Protein AF-A0A497C272-F1 (afdb_monomer)

Solvent-accessible surface area (backbone atoms only — not comparable to full-atom values): 6760 Å² total; per-residue (Å²): 134,62,70,46,80,50,65,71,47,82,34,41,34,37,39,77,69,32,31,31,40,34,39,40,58,94,59,72,53,67,97,68,68,99,84,73,95,78,59,74,63,34,32,37,28,30,71,36,45,88,55,68,90,48,46,68,42,73,46,70,54,84,58,72,78,33,35,34,14,37,29,86,91,28,81,42,61,43,96,43,89,65,44,26,57,58,18,33,36,34,39,72,52,95,68,37,44,27,41,27,58,62,75,28,88,77,43,42,23,50,71,87,41,65,59,70,82,125

Secondary structure (DSSP, 8-state):
--EEEE-SS-EEEEETTEEEEEE--S-------TT---SPPPEEEEEE-S-TTTTT-EEE--SSSEEEESSTTSSEE---TTS-SS-EEEEEETTEEEEEE-S-SS--EETTEE----

Mean predicted aligned error: 9.69 Å

pLDDT: mean 71.38, std 14.78, range [33.72, 89.69]

Radius of gyration: 13.91 Å; Cα contacts (8 Å, |Δi|>4): 269; chains: 1; bounding box: 40×27×31 Å

Nearest PDB structures (foldseek):
  8p5x-assembly1_G  TM=8.798E-01  e=1.677E-03  Corynebacterium glutamicum ATCC 13032
  7rj3-assembly3_C  TM=9.518E-01  e=8.331E-03  Mycobacterium tuberculosis
  6i2p-assembly1_D  TM=8.305E-01  e=3.843E-03  Mycobacterium tuberculosis H37Rv
  6i2r-assembly1_D  TM=9.444E-01  e=1.098E-02  Mycolicibacterium smegmatis MC2 155
  3poa-assembly1_A  TM=8.467E-01  e=3.506E-02  Mycobacterium tuberculosis

Sequence (118 aa):
MKHKYISNVITKMFFFGLSMKFWSGDQQFTASPPGESAGGIPVFQIIDCEDMSLLGHKFAVATFPFYLGRSQDNDIIFQELSVSRAHAKITCHENKIFIQDRGSKYGTLVNGEKLGSQ

Foldseek 3Di:
DDKDWDDQDFKWKDQPFWTKTKHQDPDQPDPDDPDDPDGQFTKIATCTHPPPVRHRDIDGRPDPFAWDFCAPPGPHHHVDPSTHNGAKTWGADPSIIIIDGPPRPRAMAMNNRGRDDD

Structure (mmCIF, N/CA/C/O backbone):
data_AF-A0A497C272-F1
#
_entry.id   AF-A0A497C272-F1
#
loop_
_atom_site.group_PDB
_atom_site.id
_atom_site.type_symbol
_atom_site.label_atom_id
_atom_site.label_alt_id
_atom_site.label_comp_id
_atom_site.label_asym_id
_atom_site.label_entity_id
_atom_site.label_seq_id
_atom_site.pdbx_PDB_ins_code
_atom_site.Cartn_x
_atom_site.Cartn_y
_atom_site.Cartn_z
_atom_site.occupancy
_atom_site.B_iso_or_equiv
_atom_site.auth_seq_id
_atom_site.auth_comp_id
_atom_site.auth_asym_id
_atom_site.auth_atom_id
_atom_site.pdbx_PDB_model_num
ATOM 1 N N . MET A 1 1 ? 3.628 -13.896 6.418 1.00 49.75 1 MET A N 1
ATOM 2 C CA . MET A 1 1 ? 3.218 -12.618 5.790 1.00 49.75 1 MET A CA 1
ATOM 3 C C . MET A 1 1 ? 2.980 -11.607 6.902 1.00 49.75 1 MET A C 1
ATOM 5 O O . MET A 1 1 ? 2.171 -11.897 7.773 1.00 49.75 1 MET A O 1
ATOM 9 N N . LYS A 1 2 ? 3.724 -10.493 6.946 1.00 57.97 2 LYS A N 1
ATOM 10 C CA . LYS A 1 2 ? 3.621 -9.493 8.027 1.00 57.97 2 LYS A CA 1
ATOM 11 C C . LYS A 1 2 ? 2.643 -8.388 7.613 1.00 57.97 2 LYS A C 1
ATOM 13 O O . LYS A 1 2 ? 2.712 -7.898 6.492 1.00 57.97 2 LYS A O 1
ATOM 18 N N . HIS A 1 3 ? 1.712 -8.032 8.493 1.00 65.19 3 HIS A N 1
ATOM 19 C CA . HIS A 1 3 ? 0.883 -6.829 8.371 1.00 65.19 3 HIS A CA 1
ATOM 20 C C . HIS A 1 3 ? 1.408 -5.749 9.322 1.00 65.19 3 HIS A C 1
ATOM 22 O O . HIS A 1 3 ? 1.953 -6.072 10.377 1.00 65.19 3 HIS A O 1
ATOM 28 N N . LYS A 1 4 ? 1.278 -4.472 8.959 1.00 65.50 4 LYS A N 1
ATOM 29 C CA . LYS A 1 4 ? 1.597 -3.352 9.855 1.00 65.50 4 LYS A CA 1
ATOM 30 C C . LYS A 1 4 ? 0.337 -2.540 10.092 1.00 65.50 4 LYS A C 1
ATOM 32 O O . LYS A 1 4 ? -0.385 -2.223 9.147 1.00 65.50 4 LYS A O 1
ATOM 37 N N . TYR A 1 5 ? 0.082 -2.248 11.364 1.00 67.44 5 TYR A N 1
ATOM 38 C CA . TYR A 1 5 ? -0.978 -1.336 11.763 1.00 67.44 5 TYR A CA 1
ATOM 39 C C . TYR A 1 5 ? -0.673 0.059 11.223 1.00 67.44 5 TYR A C 1
ATOM 41 O O . TYR A 1 5 ? 0.438 0.570 11.382 1.00 67.44 5 TYR A O 1
ATOM 49 N N . ILE A 1 6 ? -1.666 0.653 10.579 1.00 63.56 6 ILE A N 1
ATOM 50 C CA . ILE A 1 6 ? -1.653 2.037 10.142 1.00 63.56 6 ILE A CA 1
ATOM 51 C C . ILE A 1 6 ? -2.401 2.813 11.212 1.00 63.56 6 ILE A C 1
ATOM 53 O O . ILE A 1 6 ? -3.591 2.589 11.422 1.00 63.56 6 ILE A O 1
ATOM 57 N N . SER A 1 7 ? -1.693 3.689 11.921 1.00 53.34 7 SER A N 1
ATOM 58 C CA . SER A 1 7 ? -2.331 4.551 12.909 1.00 53.34 7 SER A CA 1
ATOM 59 C C . SER A 1 7 ? -3.394 5.432 12.248 1.00 53.34 7 SER A C 1
ATOM 61 O O . SER A 1 7 ? -3.297 5.764 11.067 1.00 53.34 7 SER A O 1
ATOM 63 N N . ASN A 1 8 ? -4.375 5.885 13.034 1.00 50.72 8 ASN A N 1
ATOM 64 C CA . ASN A 1 8 ? -5.389 6.869 12.622 1.00 50.72 8 ASN A CA 1
ATOM 65 C C . ASN A 1 8 ? -4.801 8.279 12.362 1.00 50.72 8 ASN A C 1
ATOM 67 O O . ASN A 1 8 ? -5.500 9.278 12.445 1.00 50.72 8 ASN A O 1
ATOM 71 N N . VAL A 1 9 ? -3.498 8.374 12.086 1.00 50.12 9 VAL A N 1
ATOM 72 C CA . VAL A 1 9 ? -2.747 9.604 11.828 1.00 50.12 9 VAL A CA 1
ATOM 73 C C . VAL A 1 9 ? -2.256 9.559 10.383 1.00 50.12 9 VAL A C 1
ATOM 75 O O . VAL A 1 9 ? -2.015 8.471 9.853 1.00 50.12 9 VAL A O 1
ATOM 78 N N . ILE A 1 10 ? -2.099 10.733 9.754 1.00 53.28 10 ILE A N 1
ATOM 79 C CA . ILE A 1 10 ? -1.616 10.892 8.373 1.00 53.28 10 ILE A CA 1
ATOM 80 C C . ILE A 1 10 ? -0.418 9.971 8.131 1.00 53.28 10 ILE A C 1
ATOM 82 O O . ILE A 1 10 ? 0.688 10.253 8.590 1.00 53.28 10 ILE A O 1
ATOM 86 N N . THR A 1 11 ? -0.640 8.875 7.409 1.00 59.91 11 THR A N 1
ATOM 87 C CA . THR A 1 11 ? 0.380 7.850 7.217 1.00 59.91 11 THR A CA 1
ATOM 88 C C . THR A 1 11 ? 0.928 7.937 5.807 1.00 59.91 11 THR A C 1
ATOM 90 O O . THR A 1 11 ? 0.189 7.780 4.838 1.00 59.91 11 THR A O 1
ATOM 93 N N . LYS A 1 12 ? 2.228 8.207 5.672 1.00 65.00 12 LYS A N 1
ATOM 94 C CA . LYS A 1 12 ? 2.884 8.232 4.360 1.00 65.00 12 LYS A CA 1
ATOM 95 C C . LYS A 1 12 ? 3.297 6.823 3.967 1.00 65.00 12 LYS A C 1
ATOM 97 O O . LYS A 1 12 ? 4.185 6.255 4.594 1.00 65.00 12 LYS A O 1
ATOM 102 N N . MET A 1 13 ? 2.682 6.265 2.940 1.00 68.50 13 MET A N 1
ATOM 103 C CA . MET A 1 13 ? 3.1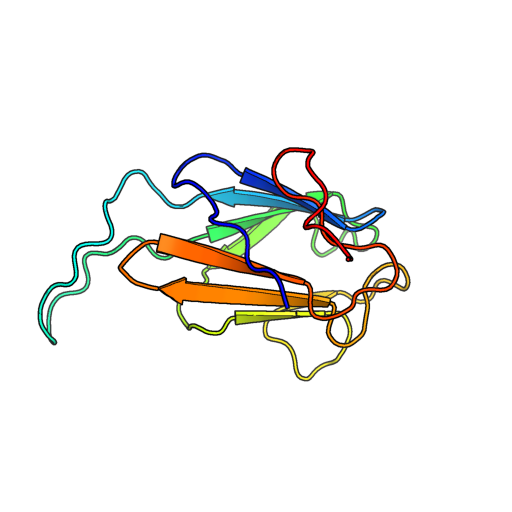46 5.037 2.309 1.00 68.50 13 MET A CA 1
ATOM 104 C C . MET A 1 13 ? 4.083 5.382 1.160 1.00 68.50 13 MET A C 1
ATOM 106 O O . MET A 1 13 ? 3.822 6.349 0.453 1.00 68.50 13 MET A O 1
ATOM 110 N N . PHE A 1 14 ? 5.159 4.622 0.987 1.00 66.19 14 PHE A N 1
ATOM 111 C CA . PHE A 1 14 ? 6.085 4.775 -0.130 1.00 66.19 14 PHE A CA 1
ATOM 112 C C . PHE A 1 14 ? 6.304 3.430 -0.820 1.00 66.19 14 PHE A C 1
ATOM 114 O O . PHE A 1 14 ? 6.560 2.420 -0.168 1.00 66.19 14 PHE A O 1
ATOM 121 N N . PHE A 1 15 ? 6.244 3.437 -2.140 1.00 69.94 15 PHE A N 1
ATOM 122 C CA . PHE A 1 15 ? 6.425 2.300 -3.022 1.00 69.94 15 PHE A CA 1
ATOM 123 C C . PHE A 1 15 ? 7.384 2.731 -4.135 1.00 69.94 15 PHE A C 1
ATOM 125 O O . PHE A 1 15 ? 6.947 3.105 -5.211 1.00 69.94 15 PHE A O 1
ATOM 132 N N . PHE A 1 16 ? 8.689 2.756 -3.853 1.00 65.19 16 PHE A N 1
ATOM 133 C CA . PHE A 1 16 ? 9.770 2.976 -4.833 1.00 65.19 16 PHE A CA 1
ATOM 134 C C . PHE A 1 16 ? 9.431 3.928 -6.011 1.00 65.19 16 PHE A C 1
ATOM 136 O O . PHE A 1 16 ? 9.525 3.526 -7.166 1.00 65.19 16 PHE A O 1
ATOM 143 N N . GLY A 1 17 ? 9.007 5.164 -5.706 1.00 62.16 17 GLY A N 1
ATOM 144 C CA . GLY A 1 17 ? 8.545 6.161 -6.693 1.00 62.16 17 GLY A CA 1
ATOM 145 C C . GLY A 1 17 ? 7.084 6.606 -6.524 1.00 62.16 17 GLY A C 1
ATOM 146 O O . GLY A 1 17 ? 6.706 7.661 -7.015 1.00 62.16 17 GLY A O 1
ATOM 147 N N . LEU A 1 18 ? 6.285 5.850 -5.768 1.00 66.56 18 LEU A N 1
ATOM 148 C CA . LEU A 1 18 ? 4.897 6.177 -5.436 1.00 66.56 18 LEU A CA 1
ATOM 149 C C . LEU A 1 18 ? 4.771 6.503 -3.938 1.00 66.56 18 LEU A C 1
ATOM 151 O O . LEU A 1 18 ? 4.967 5.635 -3.093 1.00 66.56 18 LEU A O 1
ATOM 155 N N . SER A 1 19 ? 4.416 7.736 -3.583 1.00 70.44 19 SER A N 1
ATOM 156 C CA . SER A 1 19 ? 4.044 8.149 -2.226 1.00 70.44 19 SER A CA 1
ATOM 157 C C . SER A 1 19 ? 2.536 8.329 -2.108 1.00 70.44 19 SER A C 1
ATOM 159 O O . SER A 1 19 ? 1.913 9.039 -2.892 1.00 70.44 19 SER A O 1
ATOM 161 N N . MET A 1 20 ? 1.938 7.800 -1.048 1.00 71.44 20 MET A N 1
ATOM 162 C CA . MET A 1 20 ? 0.528 8.011 -0.725 1.00 71.44 20 MET A CA 1
ATOM 163 C C . MET A 1 20 ? 0.408 8.551 0.696 1.00 71.44 20 MET A C 1
ATOM 165 O O . MET A 1 20 ? 1.102 8.093 1.597 1.00 71.44 20 MET A O 1
ATOM 169 N N . LYS A 1 21 ? -0.470 9.524 0.926 1.00 68.69 21 LYS A N 1
ATOM 170 C CA . LYS A 1 21 ? -0.894 9.924 2.268 1.00 68.69 21 LYS A CA 1
ATOM 171 C C . LYS A 1 21 ? -2.216 9.256 2.561 1.00 68.69 21 LYS A C 1
ATOM 173 O O . LYS A 1 21 ? -3.223 9.520 1.912 1.00 68.69 21 LYS A O 1
ATOM 178 N N . PHE A 1 22 ? -2.204 8.420 3.575 1.00 67.25 22 PHE A N 1
ATOM 179 C CA . PHE A 1 22 ? -3.408 7.883 4.147 1.00 67.25 22 PHE A CA 1
ATOM 180 C C . PHE A 1 22 ? -3.969 8.840 5.191 1.00 67.25 22 PHE A C 1
ATOM 182 O O . PHE A 1 22 ? -3.232 9.270 6.076 1.00 67.25 22 PHE A O 1
ATOM 189 N N . TRP A 1 23 ? -5.261 9.136 5.107 1.00 64.94 23 TRP A N 1
ATOM 190 C CA . TRP A 1 23 ? -5.996 9.857 6.131 1.00 64.94 23 TRP A CA 1
ATOM 191 C C . TRP A 1 23 ? -7.240 9.052 6.512 1.00 64.94 23 TRP A C 1
ATOM 193 O O . TRP A 1 23 ? -8.234 9.007 5.787 1.00 64.94 23 TRP A O 1
ATOM 203 N N . SER A 1 24 ? -7.175 8.414 7.677 1.00 55.94 24 SER A N 1
ATOM 204 C CA . SER A 1 24 ? -8.379 8.084 8.428 1.00 55.94 24 SER A CA 1
ATOM 205 C C . SER A 1 24 ? -8.749 9.357 9.176 1.00 55.94 24 SER A C 1
ATOM 207 O O . SER A 1 24 ? -7.928 9.838 9.955 1.00 55.94 24 SER A O 1
ATOM 209 N N . GLY A 1 25 ? -9.914 9.955 8.914 1.00 48.44 25 GLY A N 1
ATOM 210 C CA . GLY A 1 25 ? -10.397 11.067 9.743 1.00 48.44 25 GLY A CA 1
ATOM 211 C C . GLY A 1 25 ? -10.390 10.675 11.229 1.00 48.44 25 GLY A C 1
ATOM 212 O O . GLY A 1 25 ? -10.398 9.483 11.532 1.00 48.44 25 GLY A O 1
ATOM 213 N N . ASP A 1 26 ? -10.384 11.654 12.139 1.00 46.69 26 ASP A N 1
ATOM 214 C CA . ASP A 1 26 ? -10.342 11.543 13.618 1.00 46.69 26 ASP A CA 1
ATOM 215 C C . ASP A 1 26 ? -11.384 10.617 14.289 1.00 46.69 26 ASP A C 1
ATOM 217 O O . ASP A 1 26 ? -11.561 10.613 15.507 1.00 46.69 26 ASP A O 1
ATOM 221 N N . GLN A 1 27 ? -12.119 9.820 13.528 1.00 47.19 27 GLN A N 1
ATOM 222 C CA . GLN A 1 27 ? -13.193 8.995 14.026 1.00 47.19 27 GLN A CA 1
ATOM 223 C C . GLN A 1 27 ? -12.641 7.627 14.397 1.00 47.19 27 GLN A C 1
ATOM 225 O O . GLN A 1 27 ? -12.147 6.865 13.565 1.00 47.19 27 GLN A O 1
ATOM 230 N N . GLN A 1 28 ? -12.743 7.328 15.691 1.00 45.88 28 GLN A N 1
ATOM 231 C CA . GLN A 1 28 ? -12.727 5.967 16.189 1.00 45.88 28 GLN A CA 1
ATOM 232 C C . GLN A 1 28 ? -13.711 5.185 15.324 1.00 45.88 28 GLN A C 1
ATOM 234 O O . GLN A 1 28 ? -14.912 5.442 15.373 1.00 45.88 28 GLN A O 1
ATOM 239 N N . PHE A 1 29 ? -13.218 4.248 14.515 1.00 47.12 29 PHE A N 1
ATOM 240 C CA . PHE A 1 29 ? -14.078 3.176 14.062 1.00 47.12 29 PHE A CA 1
ATOM 241 C C . PHE A 1 29 ? -14.629 2.583 15.369 1.00 47.12 29 PHE A C 1
ATOM 243 O O . PHE A 1 29 ? -13.860 2.120 16.217 1.00 47.12 29 PHE A O 1
ATOM 250 N N . THR A 1 30 ? -15.933 2.681 15.607 1.00 37.84 30 THR A N 1
ATOM 251 C CA . THR A 1 30 ? -16.636 1.931 16.651 1.00 37.84 30 THR A CA 1
ATOM 252 C C . THR A 1 30 ? -17.486 0.905 15.920 1.00 37.84 30 THR A C 1
ATOM 254 O O . THR A 1 30 ? -18.115 1.207 14.907 1.00 37.84 30 THR A O 1
ATOM 257 N N . ALA A 1 31 ? -17.407 -0.356 16.344 1.00 39.69 31 ALA A N 1
ATOM 258 C CA . ALA A 1 31 ? -18.167 -1.434 15.735 1.00 39.69 31 ALA A CA 1
ATOM 259 C C . ALA A 1 31 ? -19.620 -1.239 16.172 1.00 39.69 31 ALA A C 1
ATOM 261 O O . ALA A 1 31 ? -20.016 -1.712 17.233 1.00 39.69 31 ALA A O 1
ATOM 262 N N . SER A 1 32 ? -20.369 -0.450 15.407 1.00 33.72 32 SER A N 1
ATOM 263 C CA . SER A 1 32 ? -21.779 -0.171 15.671 1.00 33.72 32 SER A CA 1
ATOM 264 C C . SER A 1 32 ? -22.679 -1.047 14.776 1.00 33.72 32 SER A C 1
ATOM 266 O O . SER A 1 32 ? -22.217 -1.517 13.733 1.00 33.72 32 SER A O 1
ATOM 268 N N . PRO A 1 33 ? -23.926 -1.337 15.205 1.00 45.81 33 PRO A N 1
ATOM 269 C CA . PRO A 1 33 ? -24.801 -2.377 14.646 1.00 45.81 33 PRO A CA 1
ATOM 270 C C . PRO A 1 33 ? -25.222 -2.125 13.181 1.00 45.81 33 PRO A C 1
ATOM 272 O O . PRO A 1 33 ? -25.022 -1.026 12.661 1.00 45.81 33 PRO A O 1
ATOM 275 N N . PRO A 1 34 ? -25.838 -3.117 12.498 1.00 48.59 34 PRO A N 1
ATOM 276 C CA . PRO A 1 34 ? -26.207 -3.007 11.088 1.00 48.59 34 PRO A CA 1
ATOM 277 C C . PRO A 1 34 ? -27.348 -1.995 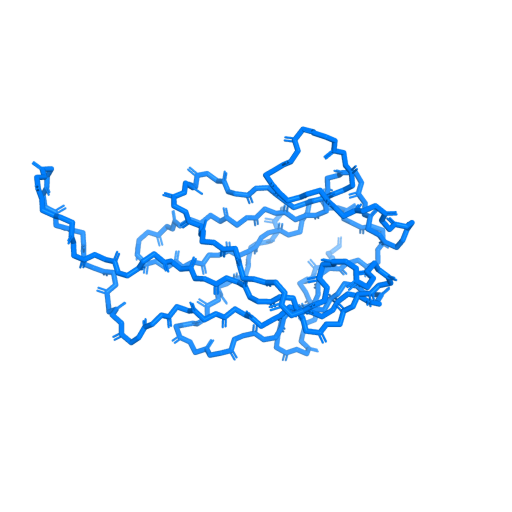10.912 1.00 48.59 34 PRO A C 1
ATOM 279 O O . PRO A 1 34 ? -28.512 -2.329 11.114 1.00 48.59 34 PRO A O 1
ATOM 282 N N . GLY A 1 35 ? -27.029 -0.749 10.555 1.00 45.22 35 GLY A N 1
ATOM 283 C CA . GLY A 1 35 ? -28.056 0.248 10.240 1.00 45.22 35 GLY A CA 1
ATOM 284 C C . GLY A 1 35 ? -27.607 1.707 10.169 1.00 45.22 35 GLY A C 1
ATOM 285 O O . GLY A 1 35 ? -28.222 2.466 9.428 1.00 45.22 35 GLY A O 1
ATOM 286 N N . GLU A 1 36 ? -26.534 2.115 10.855 1.00 40.88 36 GLU A N 1
ATOM 287 C CA . GLU A 1 36 ? -26.121 3.529 10.888 1.00 40.88 36 GLU A CA 1
ATOM 288 C C . GLU A 1 36 ? -24.684 3.745 10.409 1.00 40.88 36 GLU A C 1
ATOM 290 O O . GLU A 1 36 ? -23.707 3.225 10.946 1.00 40.88 36 GLU A O 1
ATOM 295 N N . SER A 1 37 ? -24.581 4.543 9.348 1.00 48.59 37 SER A N 1
ATOM 296 C CA . SER A 1 37 ? -23.339 4.938 8.692 1.00 48.59 37 SER A CA 1
ATOM 297 C C . SER A 1 37 ? -22.699 6.088 9.469 1.00 48.59 37 SER A C 1
ATOM 299 O O . SER A 1 37 ? -23.011 7.248 9.220 1.00 48.59 37 SER A O 1
ATOM 301 N N . ALA A 1 38 ? -21.812 5.785 10.415 1.00 45.22 38 ALA A N 1
ATOM 302 C CA . ALA A 1 38 ? -21.028 6.804 11.121 1.00 45.22 38 ALA A CA 1
ATOM 303 C C . ALA A 1 38 ? -19.582 6.346 11.377 1.00 45.22 38 ALA A C 1
ATOM 305 O O . ALA A 1 38 ? -19.054 6.453 12.479 1.00 45.22 38 ALA A O 1
ATOM 306 N N . GLY A 1 39 ? -18.937 5.816 10.336 1.00 48.44 39 GLY A N 1
ATOM 307 C CA . GLY A 1 39 ? -17.485 5.679 10.264 1.00 48.44 39 GLY A CA 1
ATOM 308 C C . GLY A 1 39 ? -17.014 6.426 9.027 1.00 48.44 39 GLY A C 1
ATOM 309 O O . GLY A 1 39 ? -17.425 6.084 7.919 1.00 48.44 39 GLY A O 1
ATOM 310 N N . GLY A 1 40 ? -16.214 7.480 9.198 1.00 57.06 40 GLY A N 1
ATOM 311 C CA . GLY A 1 40 ? -15.648 8.210 8.065 1.00 57.06 40 GLY A CA 1
ATOM 312 C C . GLY A 1 40 ? -14.941 7.239 7.119 1.00 57.06 40 GLY A C 1
ATOM 313 O O . GLY A 1 40 ? -14.102 6.454 7.559 1.00 57.06 40 GLY A O 1
ATOM 314 N N . ILE A 1 41 ? -15.302 7.262 5.833 1.00 66.62 41 ILE A N 1
ATOM 315 C CA . ILE A 1 41 ? -14.681 6.374 4.849 1.00 66.62 41 ILE A CA 1
ATOM 316 C C . ILE A 1 41 ? -13.192 6.737 4.787 1.00 66.62 41 ILE A C 1
ATOM 318 O O . ILE A 1 41 ? -12.875 7.904 4.540 1.00 66.62 41 ILE A O 1
ATOM 322 N N . PRO A 1 42 ? -12.272 5.791 5.030 1.00 71.12 42 PRO A N 1
ATOM 323 C CA . PRO A 1 42 ? -10.847 6.075 4.995 1.00 71.12 42 PRO A CA 1
ATOM 324 C C . PRO A 1 42 ? -10.452 6.547 3.598 1.00 71.12 42 PRO A C 1
ATOM 326 O O . PRO A 1 42 ? -10.781 5.895 2.610 1.00 71.12 42 PRO A O 1
ATOM 329 N N . VAL A 1 43 ? -9.749 7.676 3.501 1.00 74.19 43 VAL A N 1
ATOM 330 C CA . VAL A 1 43 ? -9.355 8.250 2.210 1.00 74.19 43 VAL A CA 1
ATOM 331 C C . VAL A 1 43 ? -7.844 8.17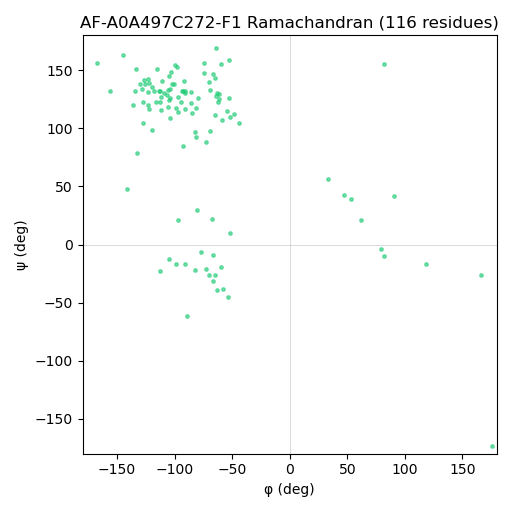9 2.051 1.00 74.19 43 VAL A C 1
ATOM 333 O O . V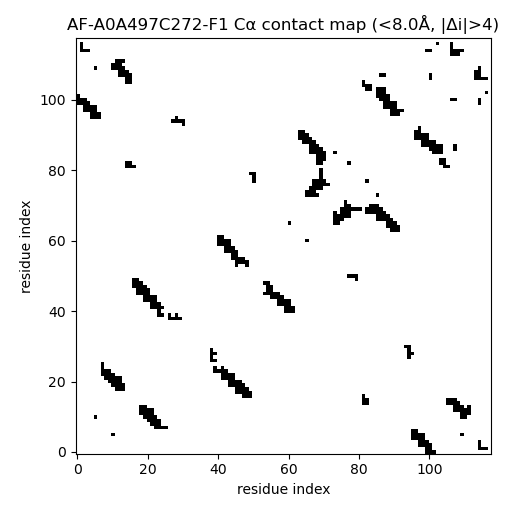AL A 1 43 ? -7.076 8.574 2.927 1.00 74.19 43 VAL A O 1
ATOM 336 N N . PHE A 1 44 ? -7.403 7.702 0.895 1.00 77.50 44 PHE A N 1
ATOM 337 C CA . PHE A 1 44 ? -6.006 7.707 0.490 1.00 77.50 44 PHE A CA 1
ATOM 338 C C . PHE A 1 44 ? -5.818 8.769 -0.572 1.00 77.50 44 PHE A C 1
ATOM 340 O O . PHE A 1 44 ? -6.541 8.789 -1.560 1.00 77.50 44 PHE A O 1
ATOM 347 N N . GLN A 1 45 ? -4.841 9.642 -0.383 1.00 79.75 45 GLN A N 1
ATOM 348 C CA . GLN A 1 45 ? -4.420 10.586 -1.400 1.00 79.75 45 GLN A CA 1
ATOM 349 C C . GLN A 1 45 ? -3.087 10.140 -1.983 1.00 79.75 45 GLN A C 1
ATOM 351 O O . GLN A 1 45 ? -2.153 9.848 -1.238 1.00 79.75 45 GLN A O 1
ATOM 356 N N . ILE A 1 46 ? -2.969 10.136 -3.303 1.00 82.12 46 ILE A N 1
ATOM 357 C CA . ILE A 1 46 ? -1.684 9.933 -3.965 1.00 82.12 46 ILE A CA 1
ATOM 358 C C . ILE A 1 46 ? -0.925 11.260 -3.934 1.00 82.12 46 ILE A C 1
ATOM 360 O O . ILE A 1 46 ? -1.461 12.306 -4.286 1.00 82.12 46 ILE A O 1
ATOM 364 N N . ILE A 1 47 ? 0.300 11.236 -3.428 1.00 77.81 47 ILE A N 1
ATOM 365 C CA . ILE A 1 47 ? 1.125 12.427 -3.177 1.00 77.81 47 ILE A CA 1
ATOM 366 C C . ILE A 1 47 ? 2.334 12.478 -4.098 1.00 77.81 47 ILE A C 1
ATOM 368 O O . ILE A 1 47 ? 2.873 13.557 -4.311 1.00 77.81 47 ILE A O 1
ATOM 372 N N . ASP A 1 48 ? 2.747 11.333 -4.620 1.00 77.12 48 ASP A N 1
ATOM 373 C CA . ASP A 1 48 ? 3.872 11.184 -5.532 1.00 77.12 48 ASP A CA 1
ATOM 374 C C . ASP A 1 48 ? 3.628 9.903 -6.330 1.00 77.12 48 ASP A C 1
ATOM 376 O O . ASP A 1 48 ? 3.243 8.909 -5.724 1.00 77.12 48 ASP A O 1
ATOM 380 N N . CYS A 1 49 ? 3.770 9.926 -7.647 1.00 77.69 49 CYS A N 1
ATOM 381 C CA . CYS A 1 49 ? 3.682 8.760 -8.533 1.00 77.69 49 CYS A CA 1
ATOM 382 C C . CYS A 1 49 ? 4.206 9.148 -9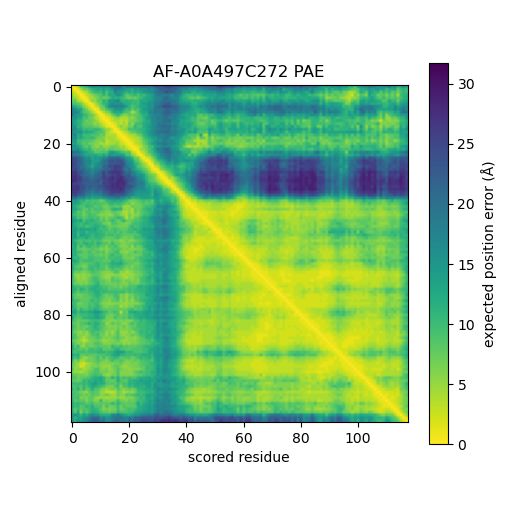.917 1.00 77.69 49 CYS A C 1
ATOM 384 O O . CYS A 1 49 ? 4.162 10.323 -10.287 1.00 77.69 49 CYS A O 1
ATOM 386 N 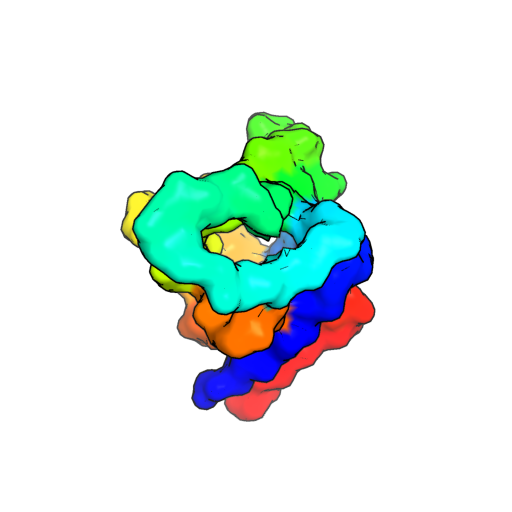N . GLU A 1 50 ? 4.664 8.178 -10.707 1.00 79.06 50 GLU A N 1
ATOM 387 C CA . GLU A 1 50 ? 5.074 8.399 -12.099 1.00 79.06 50 GLU A CA 1
ATOM 388 C C . GLU A 1 50 ? 3.865 8.785 -12.977 1.00 79.06 50 GLU A C 1
ATOM 390 O O . GLU A 1 50 ? 3.999 9.566 -13.921 1.00 79.06 50 GLU A O 1
ATOM 395 N N . ASP A 1 51 ? 2.668 8.286 -12.647 1.00 79.31 51 ASP A N 1
ATOM 396 C CA . ASP A 1 51 ? 1.429 8.621 -13.355 1.00 79.31 51 ASP A CA 1
ATOM 397 C C . ASP A 1 51 ? 0.842 9.951 -12.862 1.00 79.31 51 ASP A C 1
ATOM 399 O O . ASP A 1 51 ? 0.104 10.018 -11.878 1.00 79.31 51 ASP A O 1
ATOM 403 N N . MET A 1 52 ? 1.138 11.035 -13.576 1.00 77.00 52 MET A N 1
ATOM 404 C CA . MET A 1 52 ? 0.651 12.382 -13.247 1.00 77.00 52 MET A CA 1
ATOM 405 C C . MET A 1 52 ? -0.881 12.502 -13.238 1.00 77.00 52 MET A C 1
ATOM 407 O O . MET A 1 52 ? -1.409 13.421 -12.616 1.00 77.00 52 MET A O 1
ATOM 411 N N . SER A 1 53 ? -1.605 11.577 -13.876 1.00 80.50 53 SER A N 1
ATOM 412 C CA . SER A 1 53 ? -3.075 11.548 -13.861 1.00 80.50 53 SER A CA 1
ATOM 413 C C . SER A 1 53 ? -3.626 11.107 -12.509 1.00 80.50 53 SER A C 1
ATOM 415 O O . SER A 1 53 ? -4.782 11.366 -12.203 1.00 80.50 53 SER A O 1
ATOM 417 N N . LEU A 1 54 ? -2.816 10.415 -11.708 1.00 80.31 54 LEU A N 1
ATOM 418 C CA . LEU A 1 54 ? -3.183 9.928 -10.384 1.00 80.31 54 LEU A CA 1
ATOM 419 C C . LEU A 1 54 ? -2.667 10.848 -9.271 1.00 80.31 54 LEU A C 1
ATOM 421 O O . LEU A 1 54 ? -3.163 10.791 -8.144 1.00 80.31 54 LEU A O 1
ATOM 425 N N . LEU A 1 55 ? -1.714 11.732 -9.565 1.00 82.19 55 LEU A N 1
ATOM 426 C CA . LEU A 1 55 ? -1.124 12.629 -8.580 1.00 82.19 55 LEU A CA 1
ATOM 427 C C . LEU A 1 55 ? -2.182 13.566 -7.972 1.00 82.19 55 LEU A C 1
ATOM 429 O O . LEU A 1 55 ? -2.901 14.279 -8.665 1.00 82.19 55 LEU A O 1
ATOM 433 N N . GLY A 1 56 ? -2.289 13.573 -6.645 1.00 78.88 56 GLY A N 1
ATOM 434 C CA . GLY A 1 56 ? -3.269 14.371 -5.911 1.00 78.88 56 GLY A CA 1
ATOM 435 C C . GLY A 1 56 ? -4.667 13.752 -5.823 1.00 78.88 56 GLY A C 1
ATOM 436 O O . GLY A 1 56 ? -5.467 14.243 -5.017 1.00 78.88 56 GLY A O 1
ATOM 437 N N . HIS A 1 57 ? -4.953 12.670 -6.562 1.00 82.00 57 HIS A N 1
ATOM 438 C CA . HIS A 1 57 ? -6.244 11.986 -6.499 1.00 82.00 57 HIS A CA 1
ATOM 439 C C . HIS A 1 57 ? -6.486 11.354 -5.132 1.00 82.00 57 HIS A C 1
ATOM 441 O O . HIS A 1 57 ? -5.576 10.830 -4.484 1.00 82.00 57 HIS A O 1
ATOM 447 N N . LYS A 1 58 ? -7.750 11.412 -4.707 1.00 81.62 58 LYS A N 1
ATOM 448 C CA . LYS A 1 58 ? -8.238 10.875 -3.440 1.00 81.62 58 LYS A CA 1
ATOM 449 C C . LYS A 1 58 ? -9.150 9.681 -3.703 1.00 81.62 58 LYS A C 1
ATOM 451 O O . LYS A 1 58 ? -10.123 9.806 -4.439 1.00 81.62 58 LYS A O 1
ATOM 456 N N . PHE A 1 59 ? -8.856 8.558 -3.064 1.00 82.69 59 PHE A N 1
ATOM 457 C CA . PHE A 1 59 ? -9.598 7.308 -3.169 1.00 82.69 59 PHE A CA 1
ATOM 458 C C . PHE A 1 59 ? -10.208 6.963 -1.820 1.00 82.69 59 PHE A C 1
ATOM 460 O O . PHE A 1 59 ? -9.497 6.856 -0.821 1.00 82.69 59 PHE A O 1
ATOM 467 N N . ALA A 1 60 ? -11.526 6.802 -1.795 1.00 80.00 60 ALA A N 1
ATOM 468 C CA . ALA A 1 60 ? -12.258 6.387 -0.611 1.00 80.00 60 ALA A CA 1
ATOM 469 C C . ALA A 1 60 ? -12.269 4.852 -0.531 1.00 80.00 60 ALA A C 1
ATOM 471 O O . ALA A 1 60 ? -12.733 4.179 -1.449 1.00 80.00 60 ALA A O 1
ATOM 472 N N . VAL A 1 61 ? -11.757 4.296 0.562 1.00 79.44 61 VAL A N 1
ATOM 473 C CA . VAL A 1 61 ? -11.708 2.852 0.807 1.00 79.44 61 VAL A CA 1
ATOM 474 C C . VAL A 1 61 ? -12.949 2.449 1.586 1.00 79.44 61 VAL A C 1
ATOM 476 O O . VAL A 1 61 ? -12.962 2.400 2.812 1.00 79.44 61 VAL A O 1
ATOM 479 N N . ALA A 1 62 ? -14.028 2.214 0.846 1.00 77.06 62 ALA A N 1
ATOM 480 C CA . ALA A 1 62 ? -15.305 1.777 1.408 1.00 77.06 62 ALA A CA 1
ATOM 481 C C . ALA A 1 62 ? -15.356 0.261 1.668 1.00 77.06 62 ALA A C 1
ATOM 483 O O . ALA A 1 62 ? -16.138 -0.193 2.501 1.00 77.06 62 ALA A O 1
ATOM 484 N N . THR A 1 63 ? -14.510 -0.515 0.983 1.00 80.44 63 THR A N 1
ATOM 485 C CA . THR A 1 63 ? -14.537 -1.983 1.000 1.00 80.44 63 THR A CA 1
ATOM 486 C C . THR A 1 63 ? -13.194 -2.537 1.466 1.00 80.44 63 THR A C 1
ATOM 488 O O . THR A 1 63 ? -12.143 -2.041 1.067 1.00 80.44 63 THR A O 1
ATOM 491 N N . PHE A 1 64 ? -13.223 -3.584 2.292 1.00 83.19 64 PHE A N 1
ATOM 492 C CA . PHE A 1 64 ? -12.038 -4.327 2.727 1.00 83.19 64 PHE A CA 1
ATOM 493 C C . PHE A 1 64 ? -12.228 -5.828 2.445 1.00 83.19 64 PHE A C 1
ATOM 495 O O . PHE A 1 64 ? -13.325 -6.332 2.686 1.00 83.19 64 PHE A O 1
ATOM 502 N N . PRO A 1 65 ? -11.189 -6.573 2.018 1.00 86.38 65 PRO A N 1
ATOM 503 C CA . PRO A 1 65 ? -9.826 -6.124 1.726 1.00 86.38 65 PRO A CA 1
ATOM 504 C C . PRO A 1 65 ? -9.753 -5.250 0.468 1.00 86.38 65 PRO A C 1
ATOM 506 O O . PRO A 1 65 ? -10.398 -5.548 -0.525 1.00 86.38 65 PRO A O 1
ATOM 509 N N . PHE A 1 66 ? -8.937 -4.201 0.523 1.00 87.12 66 PHE A N 1
ATOM 510 C CA . PHE A 1 66 ? -8.709 -3.276 -0.583 1.00 87.12 66 PHE A CA 1
ATOM 511 C C . PHE A 1 66 ? -7.346 -3.548 -1.212 1.00 87.12 66 PHE A C 1
ATOM 513 O O . PHE A 1 66 ? -6.328 -3.553 -0.515 1.00 87.12 66 PHE A O 1
ATOM 520 N N . TYR A 1 67 ? -7.303 -3.799 -2.511 1.00 89.56 67 TYR A N 1
ATOM 521 C CA . TYR A 1 67 ? -6.112 -4.253 -3.213 1.00 89.56 67 TYR A CA 1
ATOM 522 C C . TYR A 1 67 ? -5.438 -3.122 -3.987 1.00 89.56 67 TYR A C 1
ATOM 524 O O . TYR A 1 67 ? -6.080 -2.319 -4.659 1.00 89.56 67 TYR A O 1
ATOM 532 N N . LEU A 1 68 ? -4.107 -3.087 -3.915 1.00 87.94 68 LEU A N 1
ATOM 533 C CA . LEU A 1 68 ? -3.264 -2.137 -4.630 1.00 87.94 68 LEU A CA 1
ATOM 534 C C . LEU A 1 68 ? -2.269 -2.897 -5.498 1.00 87.94 68 LEU A C 1
ATOM 536 O O . LEU A 1 68 ? -1.554 -3.790 -5.024 1.00 87.94 68 LEU A O 1
ATOM 540 N N . GLY A 1 69 ? -2.168 -2.511 -6.763 1.00 88.81 69 GLY A N 1
ATOM 541 C CA . GLY A 1 69 ? -1.175 -3.081 -7.659 1.00 88.81 69 GLY A CA 1
ATOM 542 C C . GLY A 1 69 ? -1.308 -2.579 -9.083 1.00 88.81 69 GLY A C 1
ATOM 543 O O . GLY A 1 69 ? -2.085 -1.684 -9.376 1.00 88.81 69 GLY A O 1
ATOM 544 N N . ARG A 1 70 ? -0.527 -3.165 -9.986 1.00 88.19 70 ARG A N 1
ATOM 545 C CA . ARG A 1 70 ? -0.568 -2.837 -11.419 1.00 88.19 70 ARG A CA 1
ATOM 546 C C . ARG A 1 70 ? -1.542 -3.696 -12.222 1.00 88.19 70 ARG A C 1
ATOM 548 O O . ARG A 1 70 ? -1.858 -3.389 -13.366 1.00 88.19 70 ARG A O 1
ATOM 555 N N . SER A 1 71 ? -1.976 -4.827 -11.669 1.00 89.06 71 SER A N 1
ATOM 556 C CA . SER A 1 71 ? -2.959 -5.676 -12.345 1.00 89.06 71 SER A CA 1
ATOM 557 C C . SER A 1 71 ? -4.350 -5.052 -12.269 1.00 89.06 71 SER A C 1
ATOM 559 O O . SER A 1 71 ? -4.677 -4.433 -11.262 1.00 89.06 71 SER A O 1
ATOM 561 N N . GLN A 1 72 ? -5.164 -5.273 -13.301 1.00 88.12 72 GLN A N 1
ATOM 562 C CA . GLN A 1 72 ? -6.561 -4.829 -13.353 1.00 88.12 72 GLN A CA 1
ATOM 563 C C . GLN A 1 72 ? -7.472 -5.528 -12.329 1.00 88.12 72 GLN A C 1
ATOM 565 O O . GLN A 1 72 ? -8.606 -5.116 -12.144 1.00 88.12 72 GLN A O 1
ATOM 570 N N . ASP A 1 73 ? -6.965 -6.563 -11.660 1.00 88.12 73 ASP A N 1
ATOM 571 C CA . ASP A 1 73 ? -7.647 -7.291 -10.585 1.00 88.12 73 ASP A CA 1
ATOM 572 C C . ASP A 1 73 ? -7.647 -6.532 -9.238 1.00 88.12 73 ASP A C 1
ATOM 574 O O . ASP A 1 73 ? -8.255 -6.982 -8.274 1.00 88.12 73 ASP A O 1
ATOM 578 N N . ASN A 1 74 ? -6.942 -5.396 -9.139 1.00 89.69 74 ASN A N 1
ATOM 579 C CA . ASN A 1 74 ? -6.862 -4.601 -7.907 1.00 89.69 74 ASN A CA 1
ATOM 580 C C . ASN A 1 74 ? -7.841 -3.418 -7.921 1.00 89.69 74 ASN A C 1
ATOM 582 O O . ASN A 1 74 ? -8.113 -2.857 -8.979 1.00 89.69 74 ASN A O 1
ATOM 586 N N . ASP A 1 75 ? -8.276 -2.972 -6.737 1.00 88.62 75 ASP A N 1
ATOM 587 C CA . ASP A 1 75 ? -9.142 -1.795 -6.579 1.00 88.62 75 ASP A CA 1
ATOM 588 C C . ASP A 1 75 ? -8.469 -0.495 -7.042 1.00 88.62 75 ASP A C 1
ATOM 590 O O . ASP A 1 75 ? -9.109 0.351 -7.666 1.00 88.62 75 ASP A O 1
ATOM 594 N N . ILE A 1 76 ? -7.169 -0.335 -6.760 1.00 86.00 76 ILE A N 1
ATOM 595 C CA . ILE A 1 76 ? -6.352 0.723 -7.365 1.00 86.00 76 ILE A CA 1
ATOM 596 C C . ILE A 1 76 ? -5.321 0.097 -8.284 1.00 86.00 76 ILE A C 1
ATOM 598 O O . ILE A 1 76 ? -4.472 -0.697 -7.862 1.00 86.00 76 ILE A O 1
ATOM 602 N N . ILE A 1 77 ? -5.392 0.535 -9.537 1.00 88.12 77 ILE A N 1
ATOM 603 C CA . ILE A 1 77 ? -4.523 0.107 -10.616 1.00 88.12 77 ILE A CA 1
ATOM 604 C C . ILE A 1 77 ? -3.516 1.223 -10.879 1.00 88.12 77 ILE A C 1
ATOM 606 O O . ILE A 1 77 ? -3.862 2.266 -11.427 1.00 88.12 77 ILE A O 1
ATOM 610 N N . PHE A 1 78 ? -2.262 0.987 -10.514 1.00 85.06 78 PHE A N 1
ATOM 611 C CA . PHE A 1 78 ? -1.153 1.874 -10.860 1.00 85.06 78 PHE A CA 1
ATOM 612 C C . PHE A 1 78 ? -0.493 1.361 -12.129 1.00 85.06 78 PHE A C 1
ATOM 614 O O . PHE A 1 78 ? -0.009 0.232 -12.137 1.00 85.06 78 PHE A O 1
ATOM 621 N N . GLN A 1 79 ? -0.413 2.160 -13.190 1.00 83.50 79 GLN A N 1
ATOM 622 C CA . GLN A 1 79 ? 0.225 1.746 -14.448 1.00 83.50 79 GLN A CA 1
ATOM 623 C C . GLN A 1 79 ? 1.762 1.852 -14.418 1.00 83.50 79 GLN A C 1
ATOM 625 O O . GLN A 1 79 ? 2.409 2.031 -15.444 1.00 83.50 79 GLN A O 1
ATOM 630 N N . GLU A 1 80 ? 2.367 1.696 -13.243 1.00 81.56 80 GLU A N 1
ATOM 631 C CA . GLU A 1 80 ? 3.790 1.946 -13.017 1.00 81.56 80 GLU A CA 1
ATOM 632 C C . GLU A 1 80 ? 4.591 0.641 -12.998 1.00 81.56 80 GLU A C 1
ATOM 634 O O . GLU A 1 80 ? 4.183 -0.366 -12.411 1.00 81.56 80 GLU A O 1
ATOM 639 N N . LEU A 1 81 ? 5.770 0.628 -13.624 1.00 82.19 81 LEU A N 1
ATOM 640 C CA . LEU A 1 81 ? 6.633 -0.561 -13.626 1.00 82.19 81 LEU A CA 1
ATOM 641 C C . LEU A 1 81 ? 7.252 -0.847 -12.249 1.00 82.19 81 LEU A C 1
ATOM 643 O O . LEU A 1 81 ? 7.554 -2.006 -11.946 1.00 82.19 81 LEU A O 1
ATOM 647 N N . SER A 1 82 ? 7.402 0.195 -11.432 1.00 78.12 82 SER A N 1
ATOM 648 C CA . SER A 1 82 ? 7.814 0.163 -10.027 1.00 78.12 82 SER A CA 1
ATOM 649 C C . SER A 1 82 ? 6.783 -0.546 -9.132 1.00 78.12 82 SER A C 1
ATOM 651 O O . SER A 1 82 ? 7.149 -1.175 -8.133 1.00 78.12 82 SER A O 1
ATOM 653 N N . VAL A 1 83 ? 5.504 -0.566 -9.528 1.00 84.31 83 VAL A N 1
ATOM 654 C CA . VAL A 1 83 ? 4.422 -1.240 -8.800 1.00 84.31 83 VAL A CA 1
ATOM 655 C C . VAL A 1 83 ? 4.241 -2.685 -9.287 1.00 84.31 83 VAL A C 1
ATOM 657 O O . VAL A 1 83 ? 4.129 -2.991 -10.475 1.00 84.31 83 VAL A O 1
ATOM 660 N N . SER A 1 84 ? 4.195 -3.628 -8.342 1.00 84.56 84 SER A N 1
ATOM 661 C CA . SER A 1 84 ? 3.965 -5.047 -8.643 1.00 84.56 84 SER A CA 1
ATOM 662 C C . SER A 1 84 ? 2.502 -5.335 -8.997 1.00 84.56 84 SER A C 1
ATOM 664 O O . SER A 1 84 ? 1.595 -4.617 -8.585 1.00 84.56 84 SER A O 1
ATOM 666 N N . ARG A 1 85 ? 2.250 -6.419 -9.747 1.00 88.50 85 ARG A N 1
ATOM 667 C CA . ARG A 1 85 ? 0.887 -6.816 -10.163 1.00 88.50 85 ARG A CA 1
ATOM 668 C C . ARG A 1 85 ? -0.067 -6.945 -8.977 1.00 88.50 85 ARG A C 1
ATOM 670 O O . ARG A 1 85 ? -1.164 -6.420 -9.062 1.00 88.50 85 ARG A O 1
ATOM 677 N N . ALA A 1 86 ? 0.376 -7.584 -7.900 1.00 88.25 86 ALA A N 1
ATOM 678 C CA . ALA A 1 86 ? -0.263 -7.556 -6.590 1.00 88.25 86 ALA A CA 1
ATOM 679 C C . ALA A 1 86 ? 0.755 -6.962 -5.614 1.00 88.25 86 ALA A C 1
ATOM 681 O O . ALA A 1 86 ? 1.697 -7.646 -5.218 1.00 88.25 86 ALA A O 1
ATOM 682 N N . HIS A 1 87 ? 0.631 -5.672 -5.310 1.00 86.94 87 HIS A N 1
ATOM 683 C CA . HIS A 1 87 ? 1.647 -4.952 -4.548 1.00 86.94 87 HIS A CA 1
ATOM 684 C C . HIS A 1 87 ? 1.371 -5.050 -3.053 1.00 86.94 87 HIS A C 1
ATOM 686 O O . HIS A 1 87 ? 2.158 -5.611 -2.292 1.00 86.94 87 HIS A O 1
ATOM 692 N N . ALA A 1 88 ? 0.221 -4.535 -2.640 1.00 87.00 88 ALA A N 1
ATOM 693 C CA . ALA A 1 88 ? -0.191 -4.496 -1.254 1.00 87.00 88 ALA A CA 1
ATOM 694 C C . ALA A 1 88 ? -1.700 -4.701 -1.160 1.00 87.00 88 ALA A C 1
ATOM 696 O O . ALA A 1 88 ? -2.436 -4.589 -2.138 1.00 87.00 88 ALA A O 1
ATOM 697 N N . LYS A 1 89 ? -2.165 -5.030 0.036 1.00 88.19 89 LYS A N 1
ATOM 698 C CA . LYS A 1 89 ? -3.581 -4.985 0.369 1.00 88.19 89 LYS A CA 1
ATOM 699 C C . LYS A 1 89 ? -3.773 -4.300 1.703 1.00 88.19 89 LYS A C 1
ATOM 701 O O . LYS A 1 89 ? -2.912 -4.379 2.580 1.00 88.19 89 LYS A O 1
ATOM 706 N N . ILE A 1 90 ? -4.923 -3.678 1.857 1.00 85.50 90 ILE A N 1
ATOM 707 C CA . ILE A 1 90 ? -5.340 -2.994 3.063 1.00 85.50 90 ILE A CA 1
ATOM 708 C C . ILE A 1 90 ? -6.522 -3.761 3.632 1.00 85.50 90 ILE A C 1
ATOM 710 O O . ILE A 1 90 ? -7.446 -4.142 2.921 1.00 85.50 90 ILE A O 1
ATOM 714 N N . THR A 1 91 ? -6.471 -4.039 4.922 1.00 84.69 91 THR A N 1
ATOM 715 C CA . THR A 1 91 ? -7.472 -4.817 5.647 1.00 84.69 91 THR A CA 1
ATOM 716 C C . THR A 1 91 ? -7.871 -4.053 6.891 1.00 84.69 91 THR A C 1
ATOM 718 O O . THR A 1 91 ? -6.999 -3.526 7.577 1.00 84.69 91 THR A O 1
ATOM 721 N N . CYS A 1 92 ? -9.156 -4.030 7.217 1.00 77.00 92 CYS A N 1
ATOM 722 C CA . CYS A 1 92 ? -9.627 -3.524 8.498 1.00 77.00 92 CYS A CA 1
ATOM 723 C C . CYS A 1 92 ? -9.847 -4.707 9.450 1.00 77.00 92 CYS A C 1
ATOM 725 O O . CYS A 1 92 ? -10.529 -5.665 9.093 1.00 77.00 92 CYS A O 1
ATOM 727 N N . HIS A 1 93 ? -9.246 -4.660 10.635 1.00 75.88 93 HIS A N 1
ATOM 728 C CA . HIS A 1 93 ? -9.417 -5.647 11.703 1.00 75.88 93 HIS A CA 1
ATOM 729 C C . HIS A 1 93 ? -9.614 -4.915 13.024 1.00 75.88 93 HIS A C 1
ATOM 731 O O . HIS A 1 93 ? -8.838 -4.019 13.320 1.00 75.88 93 HIS A O 1
ATOM 737 N N . GLU A 1 94 ? -10.616 -5.290 13.824 1.00 73.19 94 GLU A N 1
ATOM 738 C CA . GLU A 1 94 ? -10.879 -4.666 15.136 1.00 73.19 94 GLU A CA 1
ATOM 739 C C . GLU A 1 94 ? -10.857 -3.127 15.093 1.00 73.19 94 GLU A C 1
ATOM 741 O O . GLU A 1 94 ? -10.248 -2.482 15.949 1.00 73.19 94 GLU A O 1
ATOM 746 N N . ASN A 1 95 ? -11.465 -2.529 14.060 1.00 68.88 95 ASN A N 1
ATOM 747 C CA . ASN A 1 95 ? -11.494 -1.074 13.869 1.00 68.88 95 ASN A CA 1
ATOM 748 C C . ASN A 1 95 ? -10.129 -0.402 13.685 1.00 68.88 95 ASN A C 1
ATOM 750 O O . ASN A 1 95 ? -9.961 0.803 13.875 1.00 68.88 95 ASN A O 1
ATOM 754 N N . LYS A 1 96 ? -9.151 -1.200 13.279 1.00 71.19 96 LYS A N 1
ATOM 755 C CA . LYS A 1 96 ? -7.794 -0.792 12.964 1.00 71.19 96 LYS A CA 1
ATOM 756 C C . LYS A 1 96 ? -7.506 -1.140 11.517 1.00 71.19 96 LYS A C 1
ATOM 758 O O . LYS A 1 96 ? -7.808 -2.237 11.047 1.00 71.19 96 LYS A O 1
ATOM 763 N N . ILE A 1 97 ? -6.890 -0.207 10.807 1.00 75.94 97 ILE A N 1
ATOM 764 C CA . ILE A 1 97 ? -6.517 -0.408 9.413 1.00 75.94 97 ILE A CA 1
ATOM 765 C C . ILE A 1 97 ? -5.100 -0.970 9.382 1.00 75.94 97 ILE A C 1
ATOM 767 O O . ILE A 1 97 ? -4.190 -0.484 10.049 1.00 75.94 97 ILE A O 1
ATOM 771 N N . PHE A 1 98 ? -4.914 -2.023 8.605 1.00 80.62 98 PHE A N 1
ATOM 772 C CA . PHE A 1 98 ? -3.643 -2.695 8.414 1.00 80.62 98 PHE A CA 1
ATOM 773 C C . PHE A 1 98 ? -3.310 -2.707 6.937 1.00 80.62 98 PHE A C 1
ATOM 775 O O . PHE A 1 98 ? -4.181 -2.936 6.105 1.00 80.62 98 PHE A O 1
ATOM 782 N N . ILE A 1 99 ? -2.036 -2.532 6.615 1.00 83.56 99 ILE A N 1
ATOM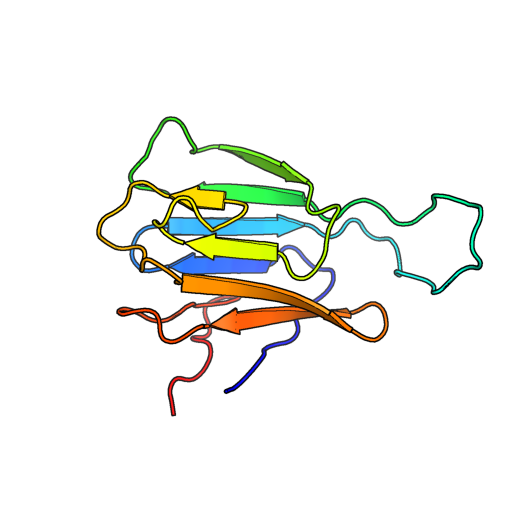 783 C CA . ILE A 1 99 ? -1.514 -2.806 5.278 1.00 83.56 99 ILE A CA 1
ATOM 784 C C . ILE A 1 99 ? -0.611 -4.024 5.332 1.00 83.56 99 ILE A C 1
ATOM 786 O O . ILE A 1 99 ? 0.152 -4.238 6.278 1.00 83.56 99 ILE A O 1
ATOM 790 N N . GLN A 1 100 ? -0.720 -4.836 4.296 1.00 84.94 100 GLN A N 1
ATOM 791 C CA . GLN A 1 100 ? 0.095 -6.009 4.082 1.00 84.94 100 GLN A CA 1
ATOM 792 C C . GLN A 1 100 ? 0.702 -5.932 2.688 1.00 84.94 100 GLN A C 1
ATOM 794 O O . GLN A 1 100 ? -0.015 -5.866 1.691 1.00 84.94 100 GLN A O 1
ATOM 799 N N . ASP A 1 101 ? 2.028 -5.986 2.632 1.00 86.81 101 ASP A N 1
ATOM 800 C CA . ASP A 1 101 ? 2.757 -6.186 1.387 1.00 86.81 101 ASP A CA 1
ATOM 801 C C . ASP A 1 101 ? 2.529 -7.623 0.886 1.00 86.81 101 ASP A C 1
ATOM 803 O O . ASP A 1 101 ? 2.590 -8.580 1.666 1.00 86.81 101 ASP A O 1
ATOM 807 N N . ARG A 1 102 ? 2.217 -7.782 -0.404 1.00 86.69 102 ARG A N 1
ATOM 808 C CA . ARG A 1 102 ? 1.902 -9.080 -1.026 1.00 86.69 102 ARG A CA 1
ATOM 809 C C . ARG A 1 102 ? 3.102 -9.715 -1.739 1.00 86.69 102 ARG A C 1
ATOM 811 O O . ARG A 1 102 ? 2.909 -10.592 -2.576 1.00 86.69 102 ARG A O 1
ATOM 818 N N . GLY A 1 103 ? 4.324 -9.314 -1.393 1.00 77.38 103 GLY A N 1
ATOM 819 C CA . GLY A 1 103 ? 5.542 -9.739 -2.081 1.00 77.38 103 GLY A CA 1
ATOM 820 C C . GLY A 1 103 ? 5.898 -8.784 -3.213 1.00 77.38 103 GLY A C 1
ATOM 821 O O . GLY A 1 103 ? 6.244 -9.215 -4.314 1.00 77.38 103 GLY A O 1
ATOM 822 N N . SER A 1 104 ? 5.761 -7.483 -2.968 1.00 79.62 104 SER A N 1
ATOM 823 C CA . SER A 1 104 ? 6.139 -6.487 -3.956 1.00 79.62 104 SER A CA 1
ATOM 824 C C . SER A 1 104 ? 7.651 -6.495 -4.193 1.00 79.62 104 SER A C 1
ATOM 826 O O . SER A 1 104 ? 8.452 -6.744 -3.291 1.00 79.62 104 SER A O 1
ATOM 828 N N . LYS A 1 105 ? 8.060 -6.200 -5.431 1.00 76.44 105 LYS A N 1
ATOM 829 C CA . LYS A 1 105 ? 9.468 -6.251 -5.854 1.00 76.44 105 LYS A CA 1
ATOM 830 C C . LYS A 1 105 ? 10.385 -5.347 -5.021 1.00 76.44 105 LYS A C 1
ATOM 832 O O . LYS A 1 105 ? 11.520 -5.721 -4.743 1.00 76.44 105 LYS A O 1
ATOM 837 N N . TYR A 1 106 ? 9.908 -4.163 -4.642 1.00 75.62 106 TYR A N 1
ATOM 838 C CA . TYR A 1 106 ? 10.698 -3.163 -3.915 1.00 75.62 106 TYR A CA 1
ATOM 839 C C . TYR A 1 106 ? 10.325 -3.065 -2.426 1.00 75.62 106 TYR A C 1
ATOM 841 O O . TYR A 1 106 ? 11.100 -2.536 -1.618 1.00 75.62 106 TYR A O 1
ATOM 849 N N . GLY A 1 107 ? 9.200 -3.669 -2.039 1.00 75.88 107 GLY A N 1
ATOM 850 C CA . GLY A 1 107 ? 8.609 -3.570 -0.714 1.00 75.88 107 GLY A CA 1
ATOM 851 C C . GLY A 1 107 ? 7.783 -2.299 -0.532 1.00 75.88 107 GLY A C 1
ATOM 852 O O . GLY A 1 107 ? 8.024 -1.271 -1.163 1.00 75.88 107 GLY A O 1
ATOM 853 N N . THR A 1 108 ? 6.840 -2.369 0.400 1.00 79.38 108 THR A N 1
ATOM 854 C CA . THR A 1 108 ? 6.033 -1.231 0.842 1.00 79.38 108 THR A CA 1
ATOM 855 C C . THR A 1 108 ? 6.683 -0.562 2.052 1.00 79.38 108 THR A C 1
ATOM 857 O O . THR A 1 108 ? 7.025 -1.244 3.017 1.00 79.38 108 THR A O 1
ATOM 860 N N . LEU A 1 109 ? 6.826 0.760 2.061 1.00 76.44 109 LEU A N 1
ATOM 861 C CA . LEU A 1 109 ? 7.194 1.525 3.253 1.00 76.44 109 LEU A CA 1
ATOM 862 C C . LEU A 1 109 ? 5.969 2.245 3.806 1.00 76.44 109 LEU A C 1
ATOM 864 O O . LEU A 1 109 ? 5.123 2.709 3.054 1.00 76.44 109 LEU A O 1
ATOM 868 N N . VAL A 1 110 ? 5.887 2.360 5.125 1.00 76.19 110 VAL A N 1
ATOM 869 C CA . VAL A 1 110 ? 4.801 3.019 5.854 1.00 76.19 110 VAL A CA 1
ATOM 870 C C . VAL A 1 110 ? 5.433 3.878 6.937 1.00 76.19 110 VAL A C 1
ATOM 872 O O . VAL A 1 110 ? 6.153 3.366 7.790 1.00 76.19 110 VAL A O 1
ATOM 875 N N . ASN A 1 111 ? 5.184 5.184 6.896 1.00 70.75 111 ASN A N 1
ATOM 876 C CA . ASN A 1 111 ? 5.800 6.191 7.761 1.00 70.75 111 ASN A CA 1
ATOM 877 C C . ASN A 1 111 ? 7.336 6.138 7.761 1.00 70.75 111 ASN A C 1
ATOM 879 O O . ASN A 1 111 ? 7.973 6.299 8.793 1.00 70.75 111 ASN A O 1
ATOM 883 N N . GLY A 1 112 ? 7.932 5.897 6.589 1.00 71.00 112 GLY A N 1
ATOM 884 C CA . GLY A 1 112 ? 9.387 5.789 6.432 1.00 71.00 112 GLY A CA 1
ATOM 885 C C . GLY A 1 112 ? 9.975 4.441 6.861 1.00 71.00 112 GLY A C 1
ATOM 886 O O . GLY A 1 112 ? 11.157 4.200 6.647 1.00 71.00 112 GLY A O 1
ATOM 887 N N . GLU A 1 113 ? 9.164 3.527 7.395 1.00 73.12 113 GLU A N 1
ATOM 888 C CA . GLU A 1 113 ? 9.602 2.187 7.773 1.00 73.12 113 GLU A CA 1
ATOM 889 C C . GLU A 1 113 ? 9.133 1.149 6.753 1.00 73.12 113 GLU A C 1
ATOM 891 O O . GLU A 1 113 ? 7.937 1.024 6.478 1.00 73.12 113 GLU A O 1
ATOM 896 N N . LYS A 1 114 ? 10.058 0.351 6.217 1.00 72.62 114 LYS A N 1
ATOM 897 C CA . LYS A 1 114 ? 9.720 -0.762 5.324 1.00 72.62 114 LYS A CA 1
ATOM 898 C C . LYS A 1 114 ? 8.894 -1.812 6.077 1.00 72.62 114 LYS A C 1
ATOM 900 O O . LYS A 1 114 ? 9.308 -2.286 7.134 1.00 72.62 114 LYS A O 1
ATOM 905 N N . LEU A 1 115 ? 7.740 -2.202 5.532 1.00 74.38 115 LEU A N 1
ATOM 906 C CA . LEU A 1 115 ? 7.035 -3.414 5.948 1.00 74.38 115 LEU A CA 1
ATOM 907 C C . LEU A 1 115 ? 7.990 -4.578 5.721 1.00 74.38 115 LEU A C 1
ATOM 909 O O . LEU A 1 115 ? 8.298 -4.916 4.581 1.00 74.38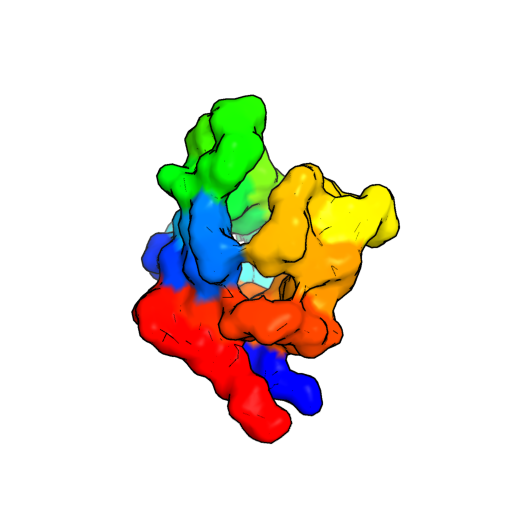 115 LEU A O 1
ATOM 913 N N . GLY A 1 116 ? 8.519 -5.123 6.817 1.00 52.91 116 GLY A N 1
ATOM 914 C CA . GLY A 1 116 ? 9.603 -6.093 6.777 1.00 52.91 116 GLY A CA 1
ATOM 915 C C . GLY A 1 116 ? 9.299 -7.263 5.846 1.00 52.91 116 GLY A C 1
ATOM 916 O O . GLY A 1 116 ? 8.470 -8.117 6.162 1.00 52.91 116 GLY A O 1
ATOM 917 N N . SER A 1 117 ? 10.021 -7.310 4.730 1.00 43.56 117 SER A N 1
ATOM 918 C CA . SER A 1 117 ? 10.376 -8.537 4.030 1.00 43.56 117 SER A CA 1
ATOM 919 C C . SER A 1 117 ?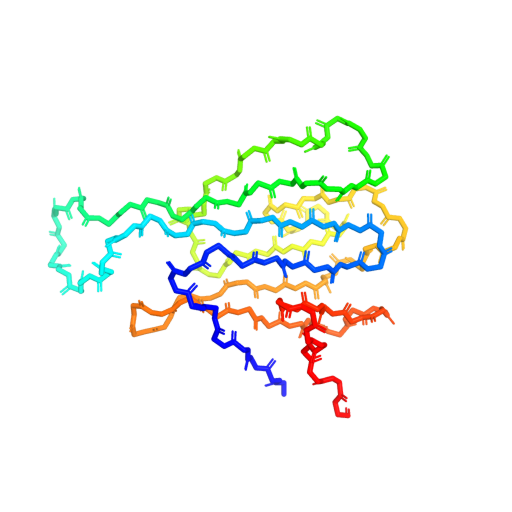 11.291 -9.315 4.971 1.00 43.56 117 SER A C 1
ATOM 921 O O . SER A 1 117 ? 12.371 -8.826 5.302 1.00 43.56 117 SER A O 1
ATOM 923 N N . GLN A 1 118 ? 10.811 -10.444 5.491 1.00 35.84 118 GLN A N 1
ATOM 924 C CA . GLN A 1 118 ? 11.690 -11.414 6.136 1.00 35.84 118 GLN A CA 1
ATOM 925 C C . GLN A 1 118 ? 12.264 -12.328 5.062 1.00 35.84 118 GLN A C 1
ATOM 927 O O . GLN A 1 118 ? 11.472 -12.690 4.162 1.00 35.84 118 GLN A O 1
#